Protein AF-A0A093UVP1-F1 (afdb_monomer)

Sequence (106 aa):
MSTLTRTFRNLWRIGFKEYGHQMQYIGDTKAGTLIATDRFGNKYYENMEELPLRTRWVDYKEKEFDAAQIEPGTHGWPTWLTLPRLPTSFYGPACARGNCQSTAAT

Nearest PDB structures (foldseek):
  7o71-assembly1_h  TM=8.186E-01  e=6.051E-10  Yarrowia lipolytica
  7zmb-assembly1_h  TM=8.497E-01  e=1.764E-09  Thermochaetoides thermophila DSM 1495
  8b9z-assembly1_q  TM=7.833E-01  e=2.676E-05  Drosophila melanogaster
  8esz-assembly1_AN  TM=7.464E-01  e=2.190E-05  Drosophila melanogaster
  8ibd-assembly1_q  TM=6.089E-01  e=1.792E-05  Mus musculus

InterPro domains:
  IPR007763 NADH dehydrogenase [ubiquinone] 1 alpha subcomplex subunit 12 [PF05071] (32-77)
  IPR007763 NADH dehydrogenase [ubiquinone] 1 alpha subcomplex subunit 12 [PTHR12910] (3-77)

Structure (mmCIF, N/CA/C/O backbone):
data_AF-A0A093UVP1-F1
#
_entry.id   AF-A0A093UVP1-F1
#
loop_
_atom_site.group_PDB
_atom_site.id
_atom_site.type_symbol
_atom_site.label_atom_id
_atom_site.label_alt_id
_atom_site.label_comp_id
_atom_site.label_asym_id
_atom_site.label_entity_id
_atom_site.label_seq_id
_atom_site.pdbx_PDB_ins_code
_atom_site.Cartn_x
_atom_site.Cartn_y
_atom_site.Cartn_z
_atom_site.occupancy
_atom_site.B_iso_or_equiv
_atom_site.auth_seq_id
_atom_site.auth_comp_id
_atom_site.auth_asym_id
_atom_site.auth_atom_id
_atom_site.pdbx_PDB_model_num
ATOM 1 N N . MET A 1 1 ? 12.988 -3.695 -10.354 1.00 50.31 1 MET A N 1
ATOM 2 C CA . MET A 1 1 ? 13.418 -2.449 -11.035 1.00 50.31 1 MET A CA 1
ATOM 3 C C . MET A 1 1 ? 12.210 -1.885 -11.765 1.00 50.31 1 MET A C 1
ATOM 5 O O . MET A 1 1 ? 11.334 -2.668 -12.119 1.00 50.31 1 MET A O 1
ATOM 9 N N . SER A 1 2 ? 12.120 -0.570 -11.960 1.00 56.25 2 SER A N 1
ATOM 10 C CA . SER A 1 2 ? 11.048 0.101 -12.715 1.00 56.25 2 SER A CA 1
ATOM 11 C C . SER A 1 2 ? 11.187 -0.176 -14.218 1.00 56.25 2 SER A C 1
ATOM 13 O O . SER A 1 2 ? 11.538 0.685 -15.013 1.00 56.25 2 SER A O 1
ATOM 15 N N . THR A 1 3 ? 10.950 -1.424 -14.613 1.00 77.38 3 THR A N 1
ATOM 16 C CA . THR A 1 3 ? 10.882 -1.845 -16.011 1.00 77.38 3 THR A CA 1
ATOM 17 C C . THR A 1 3 ? 9.432 -1.853 -16.474 1.00 77.38 3 THR A C 1
ATOM 19 O O . THR A 1 3 ? 8.549 -2.328 -15.760 1.00 77.38 3 THR A O 1
ATOM 22 N N . LEU A 1 4 ? 9.183 -1.377 -17.697 1.00 77.25 4 LEU A N 1
ATOM 23 C CA . LEU A 1 4 ? 7.850 -1.395 -18.314 1.00 77.25 4 LEU A CA 1
ATOM 24 C C . LEU A 1 4 ? 7.246 -2.807 -18.308 1.00 77.25 4 LEU A C 1
ATOM 26 O O . LEU A 1 4 ? 6.066 -2.983 -18.018 1.00 77.25 4 LEU A O 1
ATOM 30 N N . THR A 1 5 ? 8.075 -3.831 -18.514 1.00 79.38 5 THR A N 1
ATOM 31 C CA . THR A 1 5 ? 7.675 -5.242 -18.458 1.00 79.38 5 THR A CA 1
ATOM 32 C C . THR A 1 5 ? 7.090 -5.644 -17.101 1.00 79.38 5 THR A C 1
ATOM 34 O O . THR A 1 5 ? 6.168 -6.456 -17.050 1.00 79.38 5 THR A O 1
ATOM 37 N N . ARG A 1 6 ? 7.587 -5.076 -15.993 1.00 81.12 6 ARG A N 1
ATOM 38 C CA . ARG A 1 6 ? 7.043 -5.312 -14.647 1.00 81.12 6 ARG A CA 1
ATOM 39 C C . ARG A 1 6 ? 5.671 -4.658 -14.499 1.00 81.12 6 ARG A C 1
ATOM 41 O O . ARG A 1 6 ? 4.749 -5.304 -14.015 1.00 81.12 6 ARG A O 1
ATOM 48 N N . THR A 1 7 ? 5.530 -3.414 -14.955 1.00 78.31 7 THR A N 1
ATOM 49 C CA . THR A 1 7 ? 4.266 -2.663 -14.911 1.00 78.31 7 THR A CA 1
ATOM 50 C C . THR A 1 7 ? 3.170 -3.386 -15.697 1.00 78.31 7 THR A C 1
ATOM 52 O O . THR A 1 7 ? 2.086 -3.614 -15.170 1.00 78.31 7 THR A O 1
ATOM 55 N N . PHE A 1 8 ? 3.474 -3.849 -16.915 1.00 82.06 8 PHE A N 1
ATOM 56 C CA . PHE A 1 8 ? 2.535 -4.626 -17.732 1.00 82.06 8 PHE A CA 1
ATOM 57 C C . PHE A 1 8 ? 2.189 -5.989 -17.117 1.00 82.06 8 PHE A C 1
ATOM 59 O O . PHE A 1 8 ? 1.024 -6.384 -17.119 1.00 82.06 8 PHE A O 1
ATOM 66 N N . ARG A 1 9 ? 3.171 -6.700 -16.545 1.00 81.38 9 ARG A N 1
ATOM 67 C CA . ARG A 1 9 ? 2.937 -7.979 -15.853 1.00 81.38 9 ARG A CA 1
ATOM 68 C C . ARG A 1 9 ? 2.045 -7.809 -14.624 1.00 81.38 9 ARG A C 1
ATOM 70 O O . ARG A 1 9 ? 1.149 -8.618 -14.402 1.00 81.38 9 ARG A O 1
ATOM 77 N N . ASN A 1 10 ? 2.281 -6.762 -13.840 1.00 80.25 10 ASN A N 1
ATOM 78 C CA . ASN A 1 10 ? 1.491 -6.464 -12.651 1.00 80.25 10 ASN A CA 1
ATOM 79 C C . ASN A 1 10 ? 0.077 -6.008 -13.029 1.00 80.25 10 ASN A C 1
ATOM 81 O O . ASN A 1 10 ? -0.877 -6.472 -12.417 1.00 80.25 10 ASN A O 1
ATOM 85 N N . LEU A 1 11 ? -0.074 -5.194 -14.080 1.00 82.31 11 LEU A N 1
ATOM 86 C CA . LEU A 1 11 ? -1.380 -4.807 -14.623 1.00 82.31 11 LEU A CA 1
ATOM 87 C C . LEU A 1 11 ? -2.225 -6.035 -14.993 1.00 82.31 11 LEU A C 1
ATOM 89 O O . LEU A 1 11 ? -3.396 -6.098 -14.629 1.00 82.31 11 LEU A O 1
ATOM 93 N N . TRP A 1 12 ? -1.627 -7.028 -15.656 1.00 82.44 12 TRP A N 1
ATOM 94 C CA . TRP A 1 12 ? -2.322 -8.271 -16.008 1.00 82.44 12 TRP A CA 1
ATOM 95 C C . TRP A 1 12 ? -2.711 -9.122 -14.795 1.00 82.44 12 TRP A C 1
ATOM 97 O O . TRP A 1 12 ? -3.782 -9.716 -14.799 1.00 82.44 12 TRP A O 1
ATOM 107 N N . ARG A 1 13 ? -1.875 -9.174 -13.750 1.00 80.31 13 ARG A N 1
ATOM 108 C CA . ARG A 1 13 ? -2.163 -9.943 -12.523 1.00 80.31 13 ARG A CA 1
ATOM 109 C C . ARG A 1 13 ? -3.237 -9.304 -11.636 1.00 80.31 13 ARG A C 1
ATOM 111 O O . ARG A 1 13 ? -3.910 -10.009 -10.901 1.00 80.31 13 ARG A O 1
ATOM 118 N N . ILE A 1 14 ? -3.344 -7.979 -11.653 1.00 80.75 14 ILE A N 1
ATOM 119 C CA . ILE A 1 14 ? -4.192 -7.206 -10.735 1.00 80.75 14 ILE A CA 1
ATOM 120 C C . ILE A 1 14 ? -5.539 -6.837 -11.380 1.00 80.75 14 ILE A C 1
ATOM 122 O O . ILE A 1 14 ? -6.561 -6.763 -10.702 1.00 80.75 14 ILE A O 1
ATOM 126 N N . GLY A 1 15 ? -5.539 -6.579 -12.691 1.00 84.69 15 GLY A N 1
ATOM 127 C CA . GLY A 1 15 ? -6.686 -6.052 -13.427 1.00 84.69 15 GLY A CA 1
ATOM 128 C C . GLY A 1 15 ? -6.787 -4.520 -13.402 1.00 84.69 15 GLY A C 1
ATOM 129 O O . GLY A 1 15 ? -6.179 -3.827 -12.586 1.00 84.69 15 GLY A O 1
ATOM 130 N N . PHE A 1 16 ? -7.586 -3.968 -14.322 1.00 81.88 16 PHE A N 1
ATOM 131 C CA . PHE A 1 16 ? -7.683 -2.519 -14.559 1.00 81.88 16 PHE A CA 1
ATOM 132 C C . PHE A 1 16 ? -8.286 -1.724 -13.391 1.00 81.88 16 PHE A C 1
ATOM 134 O O . PHE A 1 16 ? -7.930 -0.563 -13.193 1.00 81.88 16 PHE A O 1
ATOM 141 N N . LYS A 1 17 ? -9.184 -2.337 -12.609 1.00 82.81 17 LYS A N 1
ATOM 142 C CA . LYS A 1 17 ? -9.848 -1.676 -11.477 1.00 82.81 17 LYS A CA 1
ATOM 143 C C . LYS A 1 17 ? -8.863 -1.373 -10.345 1.00 82.81 17 LYS A C 1
ATOM 145 O O . LYS A 1 17 ? -8.711 -0.212 -9.973 1.00 82.81 17 LYS A O 1
ATOM 150 N N . GLU A 1 18 ? -8.145 -2.387 -9.862 1.00 80.69 18 GLU A N 1
ATOM 151 C CA . GLU A 1 18 ? -7.143 -2.169 -8.814 1.00 8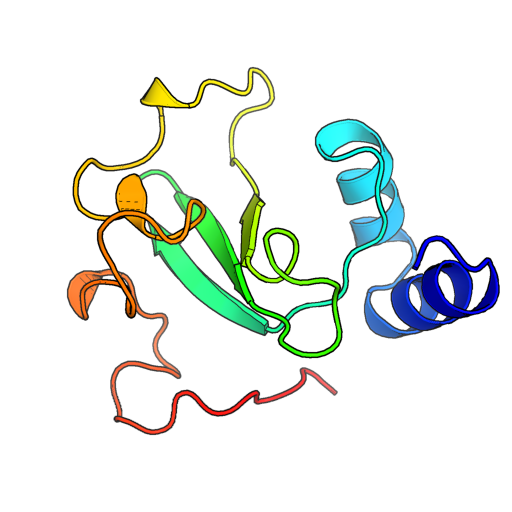0.69 18 GLU A CA 1
ATOM 152 C C . GLU A 1 18 ? -5.929 -1.408 -9.346 1.00 80.69 18 GLU A C 1
ATOM 154 O O . GLU A 1 18 ? -5.317 -0.658 -8.595 1.00 80.69 18 GLU A O 1
ATOM 159 N N . TYR A 1 19 ? -5.604 -1.522 -10.637 1.00 81.50 19 TYR A N 1
ATOM 160 C CA . TYR A 1 19 ? -4.584 -0.672 -11.248 1.00 81.50 19 TYR A CA 1
ATOM 161 C C . TYR A 1 19 ? -4.925 0.818 -11.109 1.00 81.50 19 TYR A C 1
ATOM 163 O O . TYR A 1 19 ? -4.068 1.603 -10.710 1.00 81.50 19 TYR A O 1
ATOM 171 N N . GLY A 1 20 ? -6.172 1.211 -11.397 1.00 83.38 20 GLY A N 1
ATOM 172 C CA . GLY A 1 20 ? -6.623 2.595 -11.232 1.00 83.38 20 GLY A CA 1
ATOM 173 C C . GLY A 1 20 ? -6.547 3.065 -9.777 1.00 83.38 20 GLY A C 1
ATOM 174 O O . GLY A 1 20 ? -6.052 4.159 -9.515 1.00 83.38 20 GLY A O 1
ATOM 175 N N . HIS A 1 21 ? -6.960 2.210 -8.836 1.00 84.88 21 HIS A N 1
ATOM 176 C CA . HIS A 1 21 ? -6.849 2.481 -7.400 1.00 84.88 21 HIS A CA 1
ATOM 177 C C . HIS A 1 21 ? -5.388 2.678 -6.972 1.00 84.88 21 HIS A C 1
ATOM 179 O O . HIS A 1 21 ? -5.024 3.719 -6.432 1.00 84.88 21 HIS A O 1
ATOM 185 N N . GLN A 1 22 ? -4.514 1.724 -7.295 1.00 84.31 22 GLN A N 1
ATOM 186 C CA . GLN A 1 22 ? -3.098 1.788 -6.937 1.00 84.31 22 GLN A CA 1
ATOM 187 C C . GLN A 1 22 ? -2.380 2.976 -7.583 1.00 84.31 22 GLN A C 1
ATOM 189 O O . GLN A 1 22 ? -1.508 3.571 -6.955 1.00 84.31 22 GLN A O 1
ATOM 194 N N . MET A 1 23 ? -2.756 3.362 -8.805 1.00 84.00 23 MET A N 1
ATOM 195 C CA . MET A 1 23 ? -2.159 4.517 -9.473 1.00 84.00 23 MET A CA 1
ATOM 196 C C . MET A 1 23 ? -2.495 5.834 -8.763 1.00 84.00 23 MET A C 1
ATOM 198 O O . MET A 1 23 ? -1.644 6.714 -8.692 1.00 84.00 23 MET A O 1
ATOM 202 N N . GLN A 1 24 ? -3.706 5.969 -8.217 1.00 82.25 24 GLN A N 1
ATOM 203 C CA . GLN A 1 24 ? -4.111 7.173 -7.485 1.00 82.25 24 GLN A CA 1
ATOM 204 C C . GLN A 1 24 ? -3.593 7.207 -6.043 1.00 82.25 24 GLN A C 1
ATOM 206 O O . GLN A 1 24 ? -3.341 8.286 -5.521 1.00 82.25 24 GLN A O 1
ATOM 211 N N . TYR A 1 25 ? -3.439 6.043 -5.410 1.00 81.50 25 TYR A N 1
ATOM 212 C CA . TYR A 1 25 ? -3.069 5.938 -3.998 1.00 81.50 25 TYR A CA 1
ATOM 213 C C . TYR A 1 25 ? -1.550 5.816 -3.808 1.00 81.50 25 TYR A C 1
ATOM 215 O O . TYR A 1 25 ? -0.942 6.563 -3.049 1.00 81.50 25 TYR A O 1
ATOM 223 N N . ILE A 1 26 ? -0.925 4.872 -4.513 1.00 82.19 26 ILE A N 1
ATOM 224 C CA . ILE A 1 26 ? 0.486 4.491 -4.337 1.00 82.19 26 ILE A CA 1
ATOM 225 C C . ILE A 1 26 ? 1.368 5.115 -5.431 1.00 82.19 26 ILE A C 1
ATOM 227 O O . ILE A 1 26 ? 2.564 5.315 -5.222 1.00 82.19 26 ILE A O 1
ATOM 231 N N . GLY A 1 27 ? 0.804 5.393 -6.612 1.00 82.25 27 GLY A N 1
ATOM 232 C CA . GLY A 1 27 ? 1.559 5.841 -7.789 1.00 82.25 27 GLY A CA 1
ATOM 233 C C . GLY A 1 27 ? 2.435 4.745 -8.411 1.00 82.25 27 GLY A C 1
ATOM 234 O O . GLY A 1 27 ? 3.304 5.030 -9.233 1.00 82.25 27 GLY A O 1
ATOM 235 N N . ASP A 1 28 ? 2.235 3.485 -8.016 1.00 81.00 28 ASP A N 1
ATOM 236 C CA . ASP A 1 28 ? 2.983 2.326 -8.497 1.00 81.00 28 ASP A CA 1
ATOM 237 C C . ASP A 1 28 ? 2.065 1.105 -8.579 1.00 81.00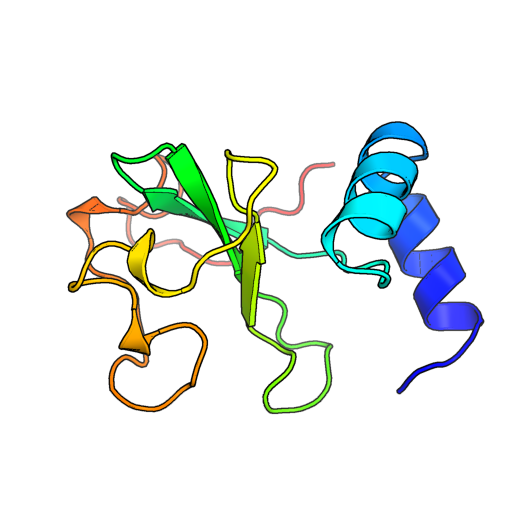 28 ASP A C 1
ATOM 239 O O . ASP A 1 28 ? 1.189 0.898 -7.744 1.00 81.00 28 ASP A O 1
ATOM 243 N N . THR A 1 29 ? 2.296 0.269 -9.583 1.00 81.00 29 THR A N 1
ATOM 244 C CA . THR A 1 29 ? 1.517 -0.934 -9.861 1.00 81.00 29 THR A CA 1
ATOM 245 C C . THR A 1 29 ? 2.226 -2.120 -9.234 1.00 81.00 29 THR A C 1
ATOM 247 O O . THR A 1 29 ? 3.228 -2.624 -9.767 1.00 81.00 29 THR A O 1
ATOM 250 N N . LYS A 1 30 ? 1.736 -2.557 -8.080 1.00 80.94 30 LYS A N 1
ATOM 251 C CA . LYS A 1 30 ? 2.326 -3.630 -7.285 1.00 80.94 30 LYS A CA 1
ATOM 252 C C . LYS A 1 30 ? 1.343 -4.782 -7.150 1.00 80.94 30 LYS A C 1
ATOM 254 O O . LYS A 1 30 ? 0.225 -4.628 -6.668 1.00 80.94 30 LYS A O 1
ATOM 259 N N . ALA A 1 31 ? 1.791 -5.958 -7.572 1.00 81.25 31 ALA A N 1
ATOM 260 C CA . ALA A 1 31 ? 1.076 -7.206 -7.357 1.00 81.25 31 ALA A CA 1
ATOM 261 C C . ALA A 1 31 ? 1.692 -7.901 -6.143 1.00 81.25 31 ALA A C 1
ATOM 263 O O . ALA A 1 31 ? 2.914 -8.052 -6.088 1.00 81.25 31 ALA A O 1
ATOM 264 N N . GLY A 1 32 ? 0.872 -8.313 -5.179 1.00 84.50 32 GLY A N 1
ATOM 265 C CA . GLY A 1 32 ? 1.336 -8.971 -3.960 1.00 84.50 32 GLY A CA 1
ATOM 266 C C . GLY A 1 32 ? 0.271 -9.840 -3.326 1.00 84.50 32 GLY A C 1
ATOM 267 O O . GLY A 1 32 ? -0.907 -9.752 -3.663 1.00 84.50 32 GLY A O 1
ATOM 268 N N . THR A 1 33 ? 0.707 -10.679 -2.393 1.00 83.31 33 THR A N 1
ATOM 269 C CA . THR A 1 33 ? -0.196 -11.524 -1.612 1.00 83.31 33 THR A CA 1
ATOM 270 C C . THR A 1 33 ? -0.737 -10.718 -0.441 1.00 83.31 33 THR A C 1
ATOM 272 O O . THR A 1 33 ? 0.045 -10.090 0.273 1.00 83.31 33 THR A O 1
ATOM 275 N N . LEU A 1 34 ? -2.055 -10.749 -0.225 1.00 85.19 34 LEU A N 1
ATOM 276 C CA . LEU A 1 34 ? -2.669 -10.187 0.977 1.00 85.19 34 LEU A CA 1
ATOM 277 C C . LEU A 1 34 ? -2.279 -11.046 2.184 1.00 85.19 34 LEU A C 1
ATOM 279 O O . LEU A 1 34 ? -2.646 -12.217 2.270 1.00 85.19 34 LEU A O 1
ATOM 283 N N . ILE A 1 35 ? -1.544 -10.459 3.119 1.00 81.69 35 ILE A N 1
ATOM 284 C CA . ILE A 1 35 ? -1.080 -11.140 4.327 1.00 81.69 35 ILE A CA 1
ATOM 285 C C . ILE A 1 35 ? -2.093 -10.971 5.456 1.00 81.69 35 ILE A C 1
ATOM 287 O O . ILE A 1 35 ? -2.466 -11.935 6.128 1.00 81.69 35 ILE A O 1
ATOM 291 N N . 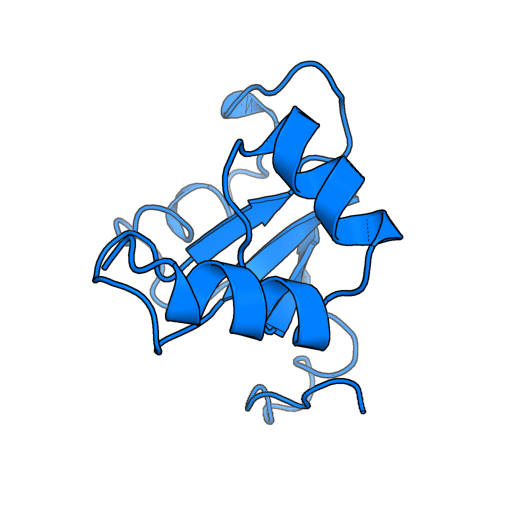ALA A 1 36 ? -2.528 -9.734 5.671 1.00 80.38 36 ALA A N 1
ATOM 292 C CA . ALA A 1 36 ? -3.275 -9.346 6.852 1.00 80.38 36 ALA A CA 1
ATOM 293 C C . ALA A 1 36 ? -4.217 -8.181 6.558 1.00 80.38 36 ALA A C 1
ATOM 295 O O . ALA A 1 36 ? -4.037 -7.431 5.594 1.00 80.38 36 ALA A O 1
ATOM 296 N N . THR A 1 37 ? -5.218 -8.023 7.413 1.00 83.94 37 THR A N 1
ATOM 297 C CA . THR A 1 37 ? -6.065 -6.832 7.445 1.00 83.94 37 THR A CA 1
ATOM 298 C C . THR A 1 37 ? -6.169 -6.363 8.885 1.00 83.94 37 THR A C 1
ATOM 300 O O . THR A 1 37 ? -6.434 -7.160 9.782 1.00 83.94 37 THR A O 1
ATOM 303 N N . ASP A 1 38 ? -5.906 -5.080 9.094 1.00 82.81 38 ASP A N 1
ATOM 304 C CA . ASP A 1 38 ? -5.998 -4.442 10.399 1.00 82.81 38 ASP A CA 1
ATOM 305 C C . ASP A 1 38 ? -7.454 -4.326 10.866 1.00 82.81 38 ASP A C 1
ATOM 307 O O . ASP A 1 38 ? -8.381 -4.317 10.049 1.00 82.81 38 ASP A O 1
ATOM 311 N N . ARG A 1 39 ? -7.670 -4.105 12.164 1.00 80.69 39 ARG A N 1
ATOM 312 C CA . ARG A 1 39 ? -8.980 -3.718 12.702 1.00 80.69 39 ARG A CA 1
ATOM 313 C C . ARG A 1 39 ? -9.474 -2.399 12.102 1.00 80.69 39 ARG A C 1
ATOM 315 O O . ARG A 1 39 ? -10.675 -2.230 11.896 1.00 80.69 39 ARG A O 1
ATOM 322 N N . PHE A 1 40 ? -8.554 -1.492 11.783 1.00 81.81 40 PHE A N 1
ATOM 323 C CA . PHE A 1 40 ? -8.844 -0.241 11.077 1.00 81.81 40 PHE A CA 1
ATOM 324 C C . PHE A 1 40 ? -9.198 -0.449 9.592 1.00 81.81 40 PHE A C 1
ATOM 326 O O . PHE A 1 40 ? -9.686 0.466 8.931 1.00 81.81 40 PHE A O 1
ATOM 333 N N . GLY A 1 41 ? -9.020 -1.666 9.069 1.00 83.56 41 GLY A N 1
ATOM 334 C CA . GLY A 1 41 ? -9.310 -2.017 7.681 1.00 83.56 41 GLY A CA 1
ATOM 335 C C . GLY A 1 41 ? -8.152 -1.768 6.714 1.00 83.56 41 GLY A C 1
ATOM 336 O O . GLY A 1 41 ? -8.346 -1.906 5.508 1.00 83.56 41 GLY A O 1
ATOM 337 N N . ASN A 1 42 ? -6.961 -1.438 7.221 1.00 88.56 42 ASN A N 1
ATOM 338 C CA . ASN A 1 42 ? -5.743 -1.336 6.416 1.00 88.56 42 ASN A CA 1
ATOM 339 C C . ASN A 1 42 ? -5.314 -2.727 5.940 1.00 88.56 42 ASN A C 1
ATOM 341 O O . ASN A 1 42 ? -5.320 -3.683 6.718 1.00 88.56 42 ASN A O 1
ATOM 345 N N . LYS A 1 43 ? -4.931 -2.859 4.671 1.00 87.38 43 LYS A N 1
ATOM 346 C CA . LYS A 1 43 ? -4.541 -4.145 4.078 1.00 87.38 43 LYS A CA 1
ATOM 347 C C . LYS A 1 43 ? -3.030 -4.216 3.901 1.00 87.38 43 LYS A C 1
ATOM 349 O O . LYS A 1 43 ? -2.428 -3.307 3.338 1.00 87.38 43 LYS A O 1
ATOM 354 N N . TYR A 1 44 ? -2.423 -5.317 4.332 1.00 86.62 44 TYR A N 1
ATOM 355 C CA . TYR A 1 44 ? -0.976 -5.533 4.237 1.00 86.62 44 TYR A CA 1
ATOM 356 C C . TYR A 1 44 ? -0.662 -6.535 3.141 1.00 86.62 44 TYR A C 1
ATOM 358 O O . TYR A 1 44 ? -1.196 -7.648 3.141 1.00 86.62 44 TYR A O 1
ATOM 366 N N . TYR A 1 45 ? 0.251 -6.162 2.252 1.00 87.44 45 TYR A N 1
ATOM 367 C CA . TYR A 1 45 ? 0.660 -6.985 1.124 1.00 87.44 45 TYR 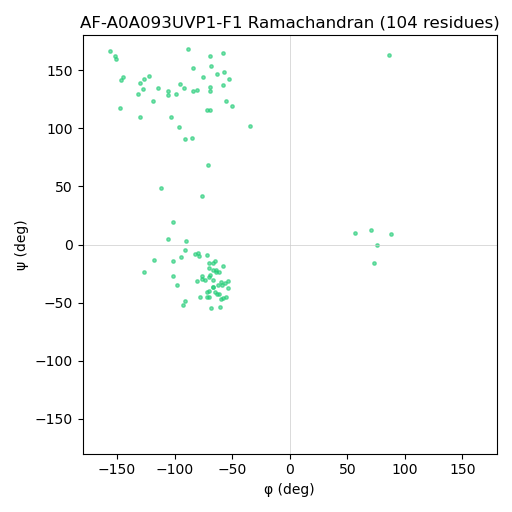A CA 1
ATOM 368 C C . TYR A 1 45 ? 2.163 -7.257 1.143 1.00 87.44 45 TYR A C 1
ATOM 370 O O . TYR A 1 45 ? 2.962 -6.395 1.520 1.00 87.44 45 TYR A O 1
ATOM 378 N N . GLU A 1 46 ? 2.545 -8.457 0.705 1.00 84.31 46 GLU A N 1
ATOM 379 C CA . GLU A 1 46 ? 3.942 -8.882 0.583 1.00 84.31 46 GLU A CA 1
ATOM 380 C C . GLU A 1 46 ? 4.225 -9.486 -0.800 1.00 84.31 46 GLU A C 1
ATOM 382 O O . GLU A 1 46 ? 3.424 -10.246 -1.356 1.00 84.31 46 GLU A O 1
ATOM 387 N N . ASN A 1 47 ? 5.390 -9.145 -1.352 1.00 86.31 47 ASN A N 1
ATOM 388 C CA . ASN A 1 47 ? 5.962 -9.739 -2.551 1.00 86.31 47 ASN A CA 1
ATOM 389 C C . ASN A 1 47 ? 7.500 -9.762 -2.462 1.00 86.31 47 ASN A C 1
ATOM 391 O O . ASN A 1 47 ? 8.140 -8.714 -2.426 1.00 86.31 47 ASN A O 1
ATOM 395 N N . MET A 1 48 ? 8.099 -10.957 -2.470 1.00 80.38 48 MET A N 1
ATOM 396 C CA . MET A 1 48 ? 9.558 -11.148 -2.431 1.00 80.38 48 MET A CA 1
ATOM 397 C C . MET A 1 48 ? 10.243 -11.003 -3.803 1.00 80.38 48 MET A C 1
ATOM 399 O O . MET A 1 48 ? 11.467 -10.979 -3.865 1.00 80.38 48 MET A O 1
ATOM 403 N N . GLU A 1 49 ? 9.483 -10.887 -4.897 1.00 79.06 49 GLU A N 1
ATOM 404 C CA . GLU A 1 49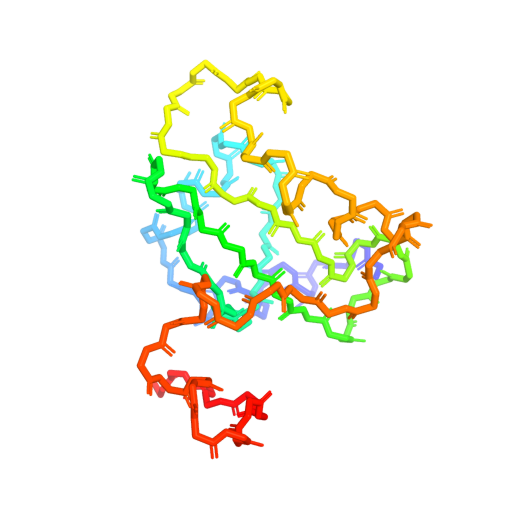 ? 10.020 -10.669 -6.252 1.00 79.06 49 GLU A CA 1
ATOM 405 C C . GLU A 1 49 ? 10.431 -9.199 -6.505 1.00 79.06 49 GLU A C 1
ATOM 407 O O . GLU A 1 49 ? 11.037 -8.878 -7.530 1.00 79.06 49 GLU A O 1
ATOM 412 N N . GLU A 1 50 ? 10.079 -8.283 -5.597 1.00 77.19 50 GLU A N 1
ATOM 413 C CA . GLU A 1 50 ? 10.404 -6.854 -5.683 1.00 77.19 50 GLU A CA 1
ATOM 414 C C . GLU A 1 50 ? 11.767 -6.514 -5.054 1.00 77.19 50 GLU A C 1
ATOM 416 O O . GLU A 1 50 ? 12.383 -7.320 -4.360 1.00 77.19 50 GLU A O 1
ATOM 421 N N . LEU A 1 51 ? 12.253 -5.286 -5.294 1.00 78.31 51 LEU A N 1
ATOM 422 C CA . LEU A 1 51 ? 13.498 -4.812 -4.671 1.00 78.31 51 LEU A CA 1
ATOM 423 C C . LEU A 1 51 ? 13.425 -4.880 -3.136 1.00 78.31 51 LEU A C 1
ATOM 425 O O . LEU A 1 51 ? 12.357 -4.600 -2.576 1.00 78.31 51 LEU A O 1
ATOM 429 N N . PRO A 1 52 ? 14.563 -5.125 -2.453 1.00 74.38 52 PRO A N 1
ATOM 430 C CA . PRO A 1 52 ? 14.635 -5.015 -0.999 1.00 74.38 52 PRO A CA 1
ATOM 431 C C . PRO A 1 52 ? 14.124 -3.637 -0.553 1.00 74.38 52 PRO A C 1
ATOM 433 O O . PRO A 1 52 ? 14.322 -2.648 -1.257 1.00 74.38 52 PRO A O 1
ATOM 436 N N . LEU A 1 53 ? 13.419 -3.594 0.584 1.00 79.00 53 LEU A N 1
ATOM 437 C CA . LEU A 1 53 ? 12.662 -2.443 1.123 1.00 79.00 53 LEU A CA 1
ATOM 438 C C . LEU A 1 53 ? 11.342 -2.095 0.403 1.00 79.00 53 LEU A C 1
ATOM 440 O O . LEU A 1 53 ? 10.516 -1.402 0.985 1.00 79.00 53 LEU A O 1
ATOM 444 N N . ARG A 1 54 ? 11.084 -2.595 -0.817 1.00 82.75 54 ARG A N 1
ATOM 445 C CA . ARG A 1 54 ? 9.795 -2.428 -1.539 1.00 82.75 54 ARG A CA 1
ATOM 446 C C . ARG A 1 54 ? 8.939 -3.696 -1.575 1.00 82.75 54 ARG A C 1
ATOM 448 O O . ARG A 1 54 ? 7.889 -3.712 -2.213 1.00 82.75 54 ARG A O 1
ATOM 455 N N . THR A 1 55 ? 9.387 -4.733 -0.885 1.00 84.19 55 THR A N 1
ATOM 456 C CA . THR A 1 55 ? 8.755 -6.052 -0.788 1.00 84.19 55 THR A CA 1
ATOM 457 C C . THR A 1 55 ? 7.460 -6.057 0.022 1.00 84.19 55 THR A C 1
ATOM 459 O O . THR A 1 55 ? 6.651 -6.966 -0.129 1.00 84.19 55 THR A O 1
ATOM 462 N N . ARG A 1 56 ? 7.246 -5.055 0.878 1.00 88.06 56 ARG A N 1
ATOM 463 C CA . ARG A 1 56 ? 6.071 -4.926 1.747 1.00 88.06 56 ARG A CA 1
ATOM 464 C C . ARG A 1 56 ? 5.430 -3.565 1.554 1.00 88.06 56 ARG A C 1
ATOM 466 O O . ARG A 1 56 ? 6.135 -2.574 1.368 1.00 88.06 56 ARG A O 1
ATOM 473 N N . TRP A 1 57 ? 4.105 -3.513 1.581 1.00 87.44 57 TRP A N 1
ATOM 474 C CA . TRP A 1 57 ? 3.367 -2.254 1.557 1.00 87.44 57 TRP A CA 1
ATOM 475 C C . TRP A 1 57 ? 2.018 -2.386 2.252 1.00 87.44 57 TRP A C 1
ATOM 477 O O . TRP A 1 57 ? 1.510 -3.489 2.473 1.00 87.44 57 TRP A O 1
ATOM 487 N N . VAL A 1 58 ? 1.463 -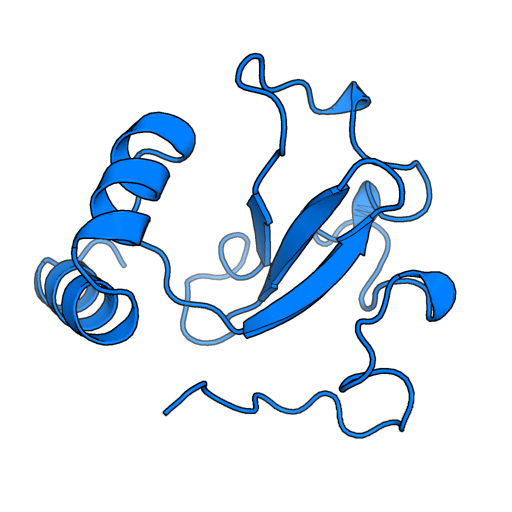1.229 2.596 1.00 88.81 58 VAL A N 1
ATOM 488 C CA . VAL A 1 58 ? 0.144 -1.086 3.204 1.00 88.81 58 VAL A CA 1
ATOM 489 C C . VAL A 1 58 ? -0.743 -0.341 2.222 1.00 88.81 58 VAL A C 1
ATOM 491 O O . VAL A 1 58 ? -0.313 0.642 1.619 1.00 88.81 58 VAL A O 1
ATOM 494 N N . ASP A 1 59 ? -1.957 -0.840 2.048 1.00 88.56 59 ASP A N 1
ATOM 495 C CA . ASP A 1 59 ? -3.040 -0.152 1.364 1.00 88.56 59 ASP A CA 1
ATOM 496 C C . ASP A 1 59 ? -3.996 0.375 2.434 1.00 88.56 59 ASP A C 1
ATOM 498 O O . ASP A 1 59 ? -4.629 -0.399 3.166 1.00 88.56 59 ASP A O 1
ATOM 502 N N . TYR A 1 60 ? -4.006 1.694 2.587 1.00 88.69 60 TYR A N 1
ATOM 503 C CA . TYR A 1 60 ? -4.828 2.370 3.578 1.00 88.69 60 TYR A CA 1
ATOM 504 C C . TYR A 1 60 ? -6.280 2.391 3.126 1.00 88.69 60 TYR A C 1
ATOM 506 O O . TYR A 1 60 ? -6.589 2.545 1.946 1.00 88.69 60 TYR A O 1
ATOM 514 N N . LYS A 1 61 ? -7.187 2.270 4.092 1.00 86.00 61 LYS A N 1
ATOM 515 C CA . LYS A 1 61 ? -8.619 2.382 3.815 1.00 86.00 61 LYS A CA 1
ATOM 516 C C . LYS A 1 61 ? -9.029 3.829 3.512 1.00 86.00 61 LYS A C 1
ATOM 518 O O . LYS A 1 61 ? -9.867 4.059 2.640 1.00 86.00 61 LYS A O 1
ATOM 523 N N . GLU A 1 62 ? -8.471 4.781 4.255 1.00 84.75 62 GLU A N 1
ATOM 524 C CA . GLU A 1 62 ? -8.793 6.203 4.136 1.00 84.75 62 GLU A CA 1
ATOM 525 C C . GLU A 1 62 ? -7.993 6.870 3.011 1.00 84.75 62 GLU A C 1
ATOM 527 O O . GLU A 1 62 ? -6.898 6.432 2.669 1.00 84.75 62 GLU A O 1
ATOM 532 N N . LYS A 1 63 ? -8.551 7.934 2.420 1.00 79.44 63 LYS A N 1
ATOM 533 C CA . LYS A 1 63 ? -7.910 8.706 1.334 1.00 79.44 63 LYS A CA 1
ATOM 534 C C . LYS A 1 63 ? -6.801 9.635 1.823 1.00 79.44 63 LYS A C 1
ATOM 536 O O . LYS A 1 63 ? -5.911 9.991 1.058 1.00 79.44 63 LYS A O 1
ATOM 541 N N . GLU A 1 64 ? -6.890 10.066 3.074 1.00 81.62 64 GLU A N 1
ATOM 542 C CA . GLU A 1 64 ? -5.891 10.904 3.728 1.00 81.62 64 GLU A CA 1
ATOM 543 C C . GLU A 1 64 ? -4.889 9.978 4.409 1.00 81.62 64 GLU A C 1
ATOM 545 O O . GLU A 1 64 ? -5.105 9.526 5.531 1.00 81.62 64 GLU A O 1
ATOM 550 N N . PHE A 1 65 ? -3.831 9.621 3.684 1.00 78.31 65 PHE A N 1
ATOM 551 C CA . PHE A 1 65 ? -2.843 8.661 4.164 1.00 78.31 65 PHE A CA 1
ATOM 552 C C . PHE A 1 65 ? -1.991 9.279 5.269 1.00 78.31 65 PHE A C 1
ATOM 554 O O . PHE A 1 65 ? -1.216 10.202 5.018 1.00 78.31 65 PHE A O 1
ATOM 561 N N . ASP A 1 66 ? -2.090 8.725 6.473 1.00 81.81 66 ASP A N 1
ATOM 562 C CA . ASP A 1 66 ? -1.196 9.048 7.579 1.00 81.81 66 ASP A CA 1
ATOM 563 C C . ASP A 1 66 ? -0.610 7.755 8.155 1.00 81.81 66 ASP A C 1
ATOM 565 O O . ASP A 1 66 ? -1.321 6.782 8.414 1.00 81.81 66 ASP A O 1
ATOM 569 N N . ALA A 1 67 ? 0.705 7.748 8.376 1.00 80.25 67 ALA A N 1
ATOM 570 C CA . ALA A 1 67 ? 1.409 6.635 9.002 1.00 80.25 67 ALA A CA 1
ATOM 571 C C . ALA A 1 67 ? 0.910 6.369 10.434 1.00 80.25 67 ALA A C 1
ATOM 573 O O . ALA A 1 67 ? 1.000 5.238 10.914 1.00 80.25 67 ALA A O 1
ATOM 574 N N . ALA A 1 68 ? 0.325 7.376 11.093 1.00 84.25 68 ALA A N 1
ATOM 575 C CA . ALA A 1 68 ? -0.293 7.229 12.409 1.00 84.25 68 ALA A CA 1
ATOM 576 C C . ALA A 1 68 ? -1.557 6.345 12.410 1.00 84.25 68 ALA A C 1
ATOM 578 O O . ALA A 1 68 ? -1.983 5.896 13.472 1.00 84.25 68 ALA A O 1
ATOM 579 N N . GLN A 1 69 ? -2.154 6.067 11.245 1.00 84.50 69 GLN A N 1
ATOM 580 C CA . GLN A 1 69 ? -3.356 5.228 11.130 1.00 84.50 69 GLN A CA 1
ATOM 581 C C . GLN A 1 69 ? -3.060 3.725 11.195 1.00 84.50 69 GLN A C 1
ATOM 583 O O . GLN A 1 69 ? -3.988 2.914 11.201 1.00 84.50 69 GLN A O 1
ATOM 588 N N . ILE A 1 70 ? -1.786 3.334 11.200 1.00 84.44 70 ILE A N 1
ATOM 589 C CA . ILE A 1 70 ? -1.380 1.935 11.319 1.00 84.44 70 ILE A CA 1
ATOM 590 C C . ILE A 1 70 ? -1.435 1.516 12.792 1.00 84.44 70 ILE A C 1
ATOM 592 O O . ILE A 1 70 ? -0.875 2.204 13.648 1.00 84.44 70 ILE A O 1
ATOM 596 N N . GLU A 1 71 ? -2.033 0.360 13.106 1.00 80.88 71 GLU A N 1
ATOM 597 C CA . GLU A 1 71 ? -2.015 -0.147 14.480 1.00 80.88 71 GLU A CA 1
ATOM 598 C C . GLU A 1 71 ? -0.563 -0.340 14.984 1.00 80.88 71 GLU A C 1
ATOM 600 O O . GLU A 1 71 ? 0.286 -0.875 14.259 1.00 80.88 71 GLU A O 1
ATOM 605 N N . PRO A 1 72 ? -0.232 0.036 16.236 1.00 80.81 72 PRO A N 1
ATOM 606 C CA . PRO A 1 72 ? 1.133 -0.038 16.768 1.00 80.81 72 PRO A CA 1
ATOM 607 C C . PRO A 1 72 ? 1.789 -1.420 16.643 1.00 80.81 72 PRO A C 1
ATOM 609 O O . PRO A 1 72 ? 2.999 -1.508 16.439 1.00 80.81 72 PRO A O 1
ATOM 612 N N . GLY A 1 73 ? 1.007 -2.503 16.708 1.00 75.25 73 GLY A N 1
ATOM 613 C CA . GLY A 1 73 ? 1.509 -3.871 16.542 1.00 75.25 73 GLY A CA 1
ATOM 614 C C . GLY A 1 73 ? 1.960 -4.221 15.118 1.00 75.25 73 GLY A C 1
ATOM 615 O O . GLY A 1 73 ? 2.663 -5.210 14.928 1.00 75.25 73 GLY A O 1
ATOM 616 N N . THR A 1 74 ? 1.579 -3.428 14.116 1.00 78.56 74 THR A N 1
ATOM 617 C CA . THR A 1 74 ? 1.873 -3.673 12.694 1.00 78.56 74 THR A CA 1
ATOM 618 C C . THR A 1 74 ? 2.734 -2.571 12.064 1.00 78.56 74 THR A C 1
ATOM 620 O O . THR A 1 74 ? 3.333 -2.793 11.011 1.00 78.56 74 THR A O 1
ATOM 623 N N . HIS A 1 75 ? 2.889 -1.425 12.738 1.00 80.94 75 HIS A N 1
ATOM 624 C CA . HIS A 1 75 ? 3.630 -0.248 12.266 1.00 80.94 75 HIS A CA 1
ATOM 625 C C . HIS A 1 75 ? 5.097 -0.529 11.888 1.00 80.94 75 HIS A C 1
ATOM 627 O O . HIS A 1 75 ? 5.629 0.058 10.948 1.00 80.94 75 HIS A O 1
ATOM 633 N N . GLY A 1 76 ? 5.767 -1.461 12.572 1.00 81.06 76 GLY A N 1
ATOM 634 C CA . GLY A 1 76 ? 7.171 -1.795 12.293 1.00 81.06 76 GLY A CA 1
ATOM 635 C C . GLY A 1 76 ? 7.406 -2.918 11.273 1.00 81.06 76 GLY A C 1
ATOM 636 O O . GLY A 1 76 ? 8.551 -3.201 10.918 1.00 81.06 76 GLY A O 1
ATOM 637 N N . TRP A 1 77 ? 6.343 -3.566 10.788 1.00 83.44 77 TRP A N 1
ATOM 638 C CA . TRP A 1 77 ? 6.422 -4.610 9.763 1.00 83.44 77 TRP A CA 1
ATOM 639 C C . TRP A 1 77 ? 6.755 -4.100 8.344 1.00 83.44 77 TRP A C 1
ATOM 641 O O . TRP A 1 77 ? 7.614 -4.716 7.697 1.00 83.44 77 TRP A O 1
ATOM 651 N N . PR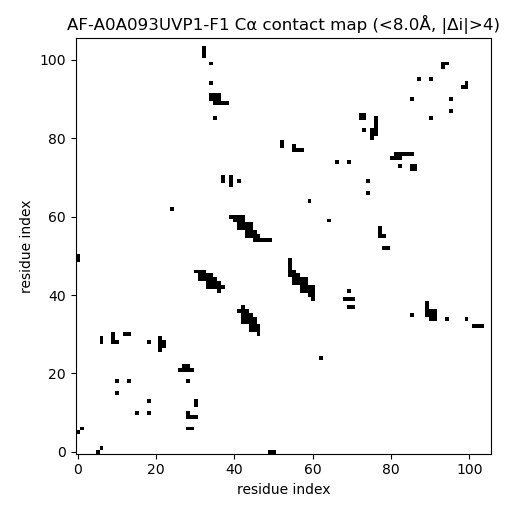O A 1 78 ? 6.143 -3.009 7.824 1.00 81.94 78 PRO A N 1
ATOM 652 C CA . PRO A 1 78 ? 6.420 -2.543 6.463 1.00 81.94 78 PRO A CA 1
ATOM 653 C C . PRO A 1 78 ? 7.835 -1.968 6.308 1.00 81.94 78 PRO A C 1
ATOM 655 O O . PRO A 1 78 ? 8.404 -2.029 5.223 1.00 81.94 78 PRO A O 1
ATOM 658 N N . THR A 1 79 ? 8.427 -1.452 7.387 1.00 78.44 79 THR A N 1
ATOM 659 C CA . THR A 1 79 ? 9.749 -0.808 7.388 1.00 78.44 79 THR A CA 1
ATOM 660 C C . THR A 1 79 ? 10.910 -1.768 7.647 1.00 78.44 79 THR A C 1
ATOM 662 O O . THR A 1 79 ? 12.050 -1.321 7.734 1.00 78.44 79 THR A O 1
ATOM 665 N N . TRP A 1 80 ? 10.647 -3.075 7.781 1.00 73.25 80 TRP A N 1
ATOM 666 C CA . TRP A 1 80 ? 11.645 -4.099 8.138 1.00 73.25 80 TRP A CA 1
ATOM 667 C C . TRP A 1 80 ? 12.391 -3.844 9.465 1.00 73.25 80 TRP A C 1
ATOM 669 O O . TRP A 1 80 ? 13.351 -4.548 9.767 1.00 73.25 80 TRP A O 1
ATOM 679 N N . LEU A 1 81 ? 11.950 -2.870 10.271 1.00 68.75 81 LEU A N 1
ATOM 680 C CA . LEU A 1 81 ? 12.6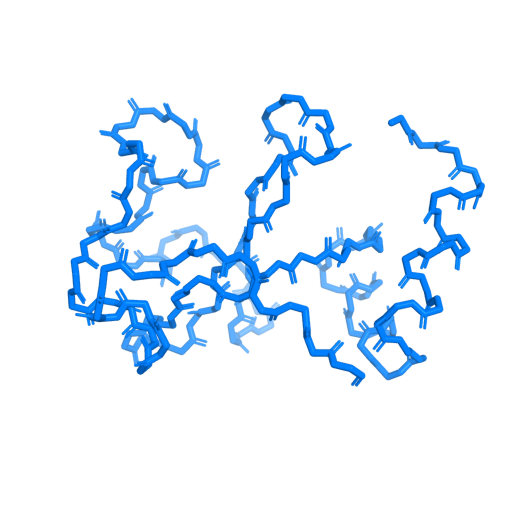73 -2.391 11.452 1.00 68.75 81 LEU A CA 1
ATOM 681 C C . LEU A 1 81 ? 12.529 -3.316 12.658 1.00 68.75 81 LEU A C 1
ATOM 683 O O . LEU A 1 81 ? 13.512 -3.580 13.343 1.00 68.75 81 LEU A O 1
ATOM 687 N N . THR A 1 82 ? 11.314 -3.781 12.950 1.00 64.25 82 THR A N 1
ATOM 688 C CA . THR A 1 82 ? 11.048 -4.465 14.228 1.00 64.25 82 THR A CA 1
ATOM 689 C C . THR A 1 82 ? 10.411 -5.837 14.076 1.00 64.25 82 THR A C 1
ATOM 691 O O . THR A 1 82 ? 10.550 -6.665 14.973 1.00 64.25 82 THR A O 1
ATOM 694 N N . LEU A 1 83 ? 9.721 -6.108 12.962 1.00 65.50 83 LEU A N 1
ATOM 695 C CA . LEU A 1 83 ? 8.905 -7.312 12.826 1.00 65.50 83 LEU A CA 1
ATOM 696 C C . LEU A 1 83 ? 9.211 -8.074 11.530 1.00 65.50 83 LEU A C 1
ATOM 698 O O . LEU A 1 83 ? 8.797 -7.654 10.442 1.00 65.50 83 LEU A O 1
ATOM 702 N N . PRO A 1 84 ? 9.853 -9.258 11.616 1.00 68.38 84 PRO A N 1
ATOM 703 C CA . PRO A 1 84 ? 9.956 -10.147 10.463 1.00 68.38 84 PRO A CA 1
ATOM 704 C C . PRO A 1 84 ? 8.578 -10.689 10.062 1.00 68.38 84 PRO A C 1
ATOM 706 O O . PRO A 1 84 ? 8.383 -11.072 8.908 1.00 68.38 84 PRO A O 1
ATOM 709 N N . ARG A 1 85 ? 7.609 -10.694 10.989 1.00 68.50 85 ARG A N 1
ATOM 710 C CA . ARG A 1 85 ? 6.287 -11.284 10.807 1.00 68.50 85 ARG A CA 1
ATOM 711 C C . ARG A 1 85 ? 5.210 -10.493 11.567 1.00 68.50 85 ARG A C 1
ATOM 713 O O . ARG A 1 85 ? 5.483 -10.003 12.657 1.00 68.50 85 ARG A O 1
ATOM 720 N N . LEU A 1 86 ? 4.022 -10.342 10.973 1.00 72.06 86 LEU A N 1
ATOM 721 C CA . LEU A 1 86 ? 2.867 -9.698 11.617 1.00 72.06 86 LEU A CA 1
ATOM 722 C C . LEU A 1 86 ? 2.331 -10.552 12.786 1.00 72.06 86 LEU A C 1
ATOM 724 O O . LEU A 1 86 ? 2.484 -11.777 12.763 1.00 72.06 86 LEU A O 1
ATOM 728 N N . PRO A 1 87 ? 1.682 -9.942 13.793 1.00 68.56 87 PRO A N 1
ATOM 729 C CA . PRO A 1 87 ? 1.040 -10.691 14.870 1.00 68.56 87 PRO A CA 1
ATOM 730 C C . PRO A 1 87 ? -0.104 -11.561 14.335 1.00 68.56 87 PRO A C 1
ATOM 732 O O . PRO A 1 87 ? -0.798 -11.187 13.386 1.00 68.56 87 PRO A O 1
ATOM 735 N N . THR A 1 88 ? -0.327 -12.723 14.955 1.00 64.19 88 THR A N 1
ATOM 736 C CA . THR A 1 88 ? -1.280 -13.719 14.442 1.00 64.19 88 THR A CA 1
ATOM 737 C C . THR A 1 88 ? -2.731 -13.254 14.418 1.00 64.19 88 THR A C 1
ATOM 739 O O . THR A 1 88 ? -3.512 -13.745 13.607 1.00 64.19 88 THR A O 1
ATOM 742 N N . SER A 1 89 ? -3.069 -12.274 15.254 1.00 64.25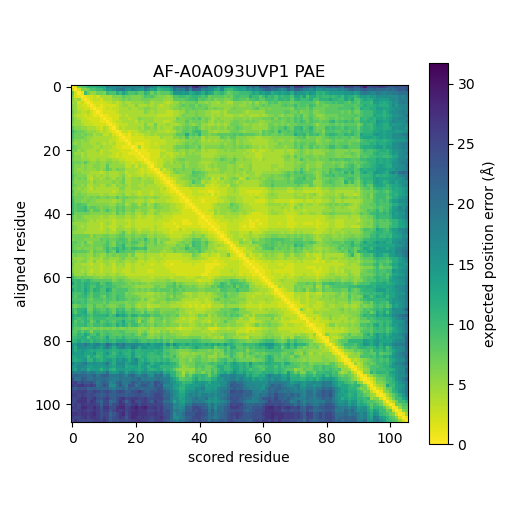 89 SER A N 1
ATOM 743 C CA . SER A 1 89 ? -4.382 -11.631 15.321 1.00 64.25 89 SER A CA 1
ATOM 744 C C . SER A 1 89 ? -4.770 -10.867 14.054 1.00 64.25 89 SER A C 1
ATOM 746 O O . SER A 1 89 ? -5.955 -10.655 13.827 1.00 64.25 89 SER A O 1
ATOM 748 N N . PHE A 1 90 ? -3.799 -10.463 13.230 1.00 66.19 90 PHE A N 1
ATOM 749 C CA . PHE A 1 90 ? -4.040 -9.685 12.009 1.00 66.19 90 PHE A CA 1
ATOM 750 C C . PHE A 1 90 ? -4.159 -10.553 10.759 1.00 66.19 90 PHE A C 1
ATOM 752 O O . PHE A 1 90 ? -4.519 -10.065 9.685 1.00 66.19 90 PHE A O 1
ATOM 759 N N . TYR A 1 91 ? -3.826 -11.840 10.864 1.00 63.41 91 TYR A N 1
ATOM 760 C CA . TYR A 1 91 ? -3.848 -12.725 9.715 1.00 63.41 91 TYR A CA 1
ATOM 761 C C . TYR A 1 91 ? -5.266 -12.986 9.237 1.00 63.41 91 TYR A C 1
ATOM 763 O O . TYR A 1 91 ? -6.147 -13.375 10.002 1.00 63.41 91 TYR A O 1
ATOM 771 N N . GLY A 1 92 ? -5.453 -12.846 7.923 1.00 61.06 92 GLY A N 1
ATOM 772 C CA . GLY A 1 92 ? -6.658 -13.337 7.273 1.00 61.06 92 GLY A CA 1
ATOM 773 C C . GLY A 1 92 ? -6.832 -14.850 7.496 1.00 61.06 92 GLY A C 1
ATOM 774 O O . GLY A 1 92 ? -5.873 -15.555 7.840 1.00 61.06 92 GLY A O 1
ATOM 775 N N . PRO A 1 93 ? -8.032 -15.398 7.237 1.00 55.03 93 PRO A N 1
ATOM 776 C CA . PRO A 1 93 ? -8.370 -16.798 7.528 1.00 55.03 93 PRO A CA 1
ATOM 777 C C . PRO A 1 93 ? -7.456 -17.830 6.833 1.00 55.03 93 PRO A C 1
ATOM 779 O O . PRO A 1 93 ? -7.378 -18.984 7.259 1.00 55.03 93 PRO A O 1
ATOM 782 N N . ALA A 1 94 ? -6.732 -17.427 5.783 1.00 50.22 94 ALA A N 1
ATOM 783 C CA . ALA A 1 94 ? -5.749 -18.257 5.087 1.00 50.22 94 ALA A CA 1
ATOM 784 C C . ALA A 1 94 ? -4.416 -18.417 5.850 1.00 50.22 94 ALA A C 1
ATOM 786 O O . ALA A 1 94 ? -3.771 -19.456 5.741 1.00 50.22 94 ALA A O 1
ATOM 787 N N . CYS A 1 95 ? -4.009 -17.427 6.651 1.00 51.84 95 CYS A N 1
ATOM 788 C CA . CYS A 1 95 ? -2.684 -17.384 7.274 1.00 51.84 95 CYS A CA 1
ATOM 789 C C . CYS A 1 95 ? -2.693 -17.808 8.766 1.00 51.84 95 CYS A C 1
ATOM 791 O O . CYS A 1 95 ? -1.669 -18.221 9.308 1.00 51.84 95 CYS A O 1
ATOM 793 N N . ALA A 1 96 ? -3.868 -17.881 9.406 1.00 51.03 96 ALA A N 1
ATOM 794 C CA . ALA A 1 96 ? -4.034 -18.413 10.769 1.00 51.03 96 ALA A CA 1
ATOM 795 C C . ALA A 1 96 ? -3.702 -19.920 10.927 1.00 51.03 96 ALA A C 1
ATOM 797 O O . ALA A 1 96 ? -3.537 -20.399 12.045 1.00 51.03 96 ALA A O 1
ATOM 798 N N . ARG A 1 97 ? -3.578 -20.681 9.825 1.00 42.69 97 ARG A N 1
ATOM 799 C CA . ARG A 1 97 ? -3.307 -22.138 9.821 1.00 42.69 97 ARG A CA 1
ATOM 800 C C . ARG A 1 97 ? -1.849 -22.519 9.518 1.00 42.69 97 ARG A C 1
ATOM 802 O O . ARG A 1 97 ? -1.582 -23.644 9.113 1.00 42.69 97 ARG A O 1
ATOM 809 N N . GLY A 1 98 ? -0.901 -21.592 9.672 1.00 48.06 98 GLY A N 1
ATOM 810 C CA . GLY A 1 98 ? 0.533 -21.872 9.500 1.00 48.06 98 GLY A CA 1
ATOM 811 C C . GLY A 1 98 ? 1.006 -22.017 8.049 1.00 48.06 98 GLY A C 1
ATOM 812 O O . GLY A 1 98 ? 2.198 -22.189 7.821 1.00 48.06 98 GLY A O 1
ATOM 813 N N . ASN A 1 99 ? 0.110 -21.888 7.065 1.00 52.56 99 ASN A N 1
ATOM 814 C CA . ASN A 1 99 ? 0.419 -22.093 5.649 1.00 52.56 99 ASN A CA 1
ATOM 815 C C . ASN A 1 99 ? 0.349 -20.793 4.835 1.00 52.56 99 ASN A C 1
ATOM 817 O O . ASN A 1 99 ? -0.276 -20.712 3.783 1.00 52.56 99 ASN A O 1
ATOM 821 N N . CYS A 1 100 ? 0.988 -19.743 5.348 1.00 52.06 100 CYS A N 1
ATOM 822 C CA . CYS A 1 100 ? 1.045 -18.423 4.722 1.00 52.06 100 CYS A CA 1
ATOM 823 C C . CYS A 1 100 ? 2.029 -18.366 3.542 1.00 52.06 100 CYS A C 1
ATOM 825 O O . CYS A 1 100 ? 2.811 -17.422 3.434 1.00 52.06 100 CYS A O 1
ATOM 827 N N . GLN A 1 101 ? 2.053 -19.398 2.705 1.00 40.53 101 GLN A N 1
ATOM 828 C CA . GLN A 1 101 ? 2.687 -19.316 1.401 1.00 40.53 101 GLN A CA 1
ATOM 829 C C . GLN A 1 101 ? 1.622 -18.890 0.395 1.00 40.53 101 GLN A C 1
ATOM 831 O O . GLN A 1 101 ? 0.484 -19.351 0.441 1.00 40.53 101 GLN A O 1
ATOM 836 N N . SER A 1 102 ? 2.006 -17.939 -0.452 1.00 44.06 102 SER A N 1
ATOM 837 C CA . SER A 1 102 ? 1.204 -17.280 -1.479 1.00 44.06 102 SER A CA 1
ATOM 838 C C . SER A 1 102 ? 0.176 -18.205 -2.134 1.00 44.06 102 SER A C 1
ATOM 840 O O . SER A 1 102 ? 0.505 -18.974 -3.037 1.00 44.06 102 SER A O 1
ATOM 842 N N . THR A 1 103 ? -1.089 -18.094 -1.739 1.00 35.38 103 THR A N 1
ATOM 843 C CA . THR A 1 103 ? -2.173 -18.507 -2.626 1.00 35.38 103 THR A CA 1
ATOM 844 C C . THR A 1 103 ? -2.443 -17.312 -3.522 1.00 35.38 103 THR A C 1
ATOM 846 O O . THR A 1 103 ? -3.156 -16.378 -3.167 1.00 35.38 103 THR A O 1
ATOM 849 N N . ALA A 1 104 ? -1.751 -17.301 -4.663 1.00 32.59 104 ALA A N 1
ATOM 850 C CA . ALA A 1 104 ? -2.118 -16.455 -5.781 1.00 32.59 104 ALA A CA 1
ATOM 851 C C . ALA A 1 104 ? -3.611 -16.679 -6.051 1.00 32.59 104 ALA A C 1
ATOM 853 O O . ALA A 1 104 ? -4.033 -17.810 -6.302 1.00 32.59 104 ALA A O 1
ATOM 854 N N . ALA A 1 105 ? -4.403 -15.614 -5.941 1.00 32.78 105 ALA A N 1
ATOM 855 C CA . ALA A 1 105 ? -5.726 -15.600 -6.536 1.00 32.78 105 ALA A CA 1
ATOM 856 C C . ALA A 1 105 ? -5.545 -15.910 -8.030 1.00 32.78 105 ALA A C 1
ATOM 858 O O . ALA A 1 105 ? -4.715 -15.286 -8.695 1.00 32.78 105 ALA A O 1
ATOM 859 N N . THR A 1 106 ? -6.230 -16.962 -8.473 1.00 31.05 106 THR A N 1
ATOM 860 C CA . THR A 1 106 ? -6.352 -17.366 -9.879 1.00 31.05 106 THR A CA 1
ATOM 861 C C . THR A 1 106 ? -7.076 -16.289 -10.672 1.00 31.05 106 THR A C 1
ATOM 863 O O . THR A 1 106 ? -7.991 -15.665 -10.087 1.00 31.05 106 THR A O 1
#

Radius of gyration: 13.74 Å; Cα contacts (8 Å, |Δi|>4): 122; chains: 1; bounding box: 24×33×35 Å

Foldseek 3Di:
DPDPVVQVVLCVLPDDVVVVVCCLQVVGRDDFAFFFADPQGKTKGADPVDDPLQRIDIDHPDSPDDLVSDDPQCSCVSRVHPDPDGDLVGGDPCPVVVPPDDPRDD

Organism: NCBI:txid1077442

Secondary structure (DSSP, 8-state):
---HHHHHHHHHHH-HHHHHHHHHHTSS----EEEEE-TT--EEEE-TTSPTTSSEEEE-SSSS--GGGS-TTTTTTTTTSS-SS--GGGB-TTTTTS--S-----

Solvent-accessible surface area (backbone atoms only — not comparable to full-atom values): 6568 Å² total; per-residue (Å²): 118,102,42,70,70,52,45,56,54,24,41,70,74,59,33,71,68,54,42,54,51,30,47,75,75,71,67,49,68,78,63,58,39,79,51,30,45,45,94,84,52,32,35,33,32,42,31,87,91,46,49,88,84,62,26,37,46,73,48,68,70,58,91,79,82,54,83,82,73,46,58,81,84,51,56,37,41,54,72,68,75,76,28,100,63,75,58,71,89,33,34,38,91,69,37,69,74,80,55,72,64,81,75,72,83,128

Mean predicted aligned error: 8.66 Å

pLDDT: mean 74.81, std 14.06, range [31.05, 88.81]